Protein AF-A0A975IVU0-F1 (afdb_monomer)

Sequence (95 aa):
MVQPDRPGHAAREILAPRSALALGVACTPLATNAGQYWPTRGVLRKPGVIIFEYLEPIPPGLDRAAFMQALEQKPEVAGQALIAENASKIQQAQT

Solvent-accessible surface area (backbone atoms only — not comparable to full-atom values): 5860 Å² total; per-residue (Å²): 138,81,78,91,84,70,80,68,63,36,80,88,74,81,80,54,65,68,56,30,65,76,69,57,39,69,44,64,47,64,22,45,45,44,16,83,34,42,43,83,70,80,85,69,65,53,90,76,89,69,52,80,45,81,46,82,61,43,71,51,85,59,55,70,67,60,46,54,48,53,62,56,50,54,30,51,57,49,22,54,50,50,46,55,51,49,55,54,52,55,58,61,77,73,113

Organism: NCBI:txid2823693

Secondary structure (DSSP, 8-state):
---S-----S-----SHHHHHHHT--B--EEE-GGGTS-SSSS--------EEEPPPBPTT--HHHHHHHHHHHHHHHHHHHHHHHHHHHHHTT-

Foldseek 3Di:
DDDDDDPFDPDPPPVPQVVCQVVQHWAWAKAKLLCVQPGPDDDGGHDDDIDIDIHDIDHGDDDPVVSVVCNVPVRVVVNVVVVVVRVVVVVVVVD

pLDDT: mean 70.76, std 16.21, range [29.95, 85.75]

Structure (mmCIF, N/CA/C/O backbone):
data_AF-A0A975IVU0-F1
#
_entry.id   AF-A0A975IVU0-F1
#
loop_
_atom_site.group_PDB
_atom_site.id
_atom_site.type_symbol
_atom_site.label_atom_id
_atom_site.label_alt_id
_atom_site.label_comp_id
_atom_site.label_asym_id
_atom_site.label_entity_id
_atom_site.label_seq_id
_atom_site.pdbx_PDB_ins_code
_atom_site.Cartn_x
_atom_site.Cartn_y
_atom_site.Cartn_z
_atom_site.occupancy
_atom_site.B_iso_or_equiv
_atom_site.auth_seq_id
_atom_site.auth_comp_id
_atom_site.au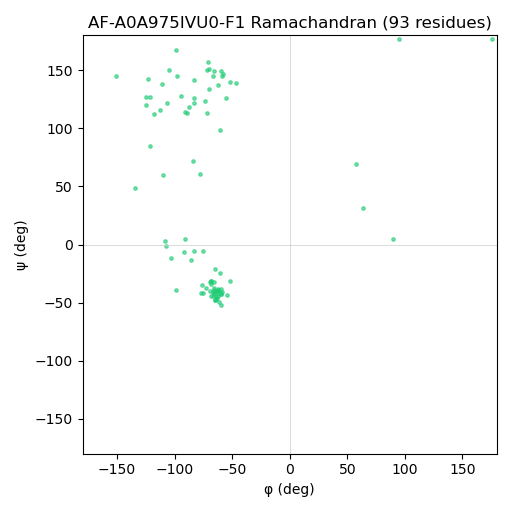th_asym_id
_atom_site.auth_atom_id
_atom_site.pdbx_PDB_model_num
ATOM 1 N N . MET A 1 1 ? -1.053 21.015 -0.120 1.00 29.95 1 MET A N 1
ATOM 2 C CA . MET A 1 1 ? 0.412 21.170 -0.010 1.00 29.95 1 MET A CA 1
ATOM 3 C C . MET A 1 1 ? 1.063 19.894 -0.534 1.00 29.95 1 MET A C 1
ATOM 5 O O . MET A 1 1 ? 1.115 18.901 0.177 1.00 29.95 1 MET A O 1
ATOM 9 N N . VAL A 1 2 ? 1.408 19.865 -1.824 1.00 31.44 2 VAL A N 1
ATOM 10 C CA . VAL A 1 2 ? 2.089 18.727 -2.466 1.00 31.44 2 VAL A CA 1
ATOM 11 C C . VAL A 1 2 ? 3.583 18.95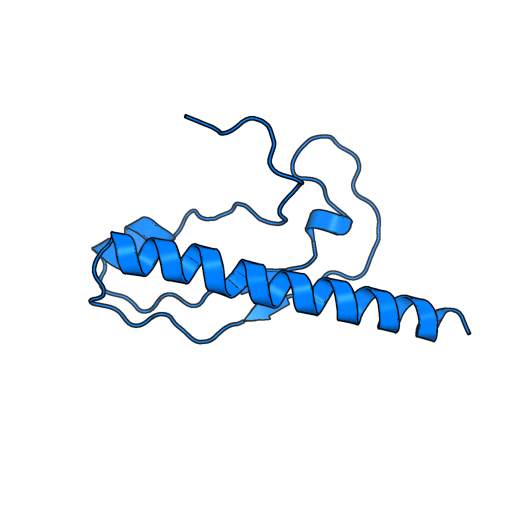0 -2.272 1.00 31.44 2 VAL A C 1
ATOM 13 O O . VAL A 1 2 ? 4.090 19.984 -2.694 1.00 31.44 2 VAL A O 1
ATOM 16 N N . GLN A 1 3 ? 4.261 18.038 -1.576 1.00 32.16 3 GLN A N 1
ATOM 17 C CA . GLN A 1 3 ? 5.699 18.171 -1.347 1.00 32.16 3 GLN A CA 1
ATOM 18 C C . GLN A 1 3 ? 6.475 17.953 -2.661 1.00 32.16 3 GLN A C 1
ATOM 20 O O . GLN A 1 3 ? 6.140 17.020 -3.397 1.00 32.16 3 GLN A O 1
ATOM 25 N N . PRO A 1 4 ? 7.458 18.814 -2.981 1.00 32.62 4 PRO A N 1
ATOM 26 C CA . PRO A 1 4 ? 8.026 18.911 -4.326 1.00 32.62 4 PRO A CA 1
ATOM 27 C C . PRO A 1 4 ? 9.122 17.887 -4.676 1.00 32.62 4 PRO A C 1
ATOM 29 O O . PRO A 1 4 ? 9.510 17.850 -5.837 1.00 32.62 4 PRO A O 1
ATOM 32 N N . ASP A 1 5 ? 9.583 17.041 -3.746 1.00 38.97 5 ASP A N 1
ATOM 33 C CA . ASP A 1 5 ? 10.794 16.217 -3.941 1.00 38.97 5 ASP A CA 1
ATOM 34 C C . ASP A 1 5 ? 10.641 14.742 -3.514 1.00 38.97 5 ASP A C 1
ATOM 36 O O . ASP A 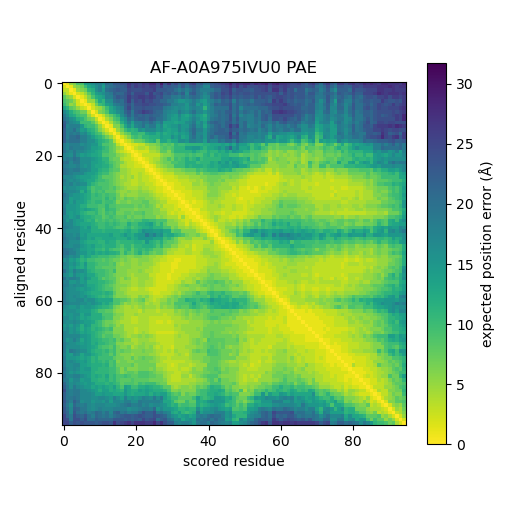1 5 ? 11.434 14.208 -2.745 1.00 38.97 5 ASP A O 1
ATOM 40 N N . ARG A 1 6 ? 9.573 14.059 -3.948 1.00 44.72 6 ARG A N 1
ATOM 41 C CA . ARG A 1 6 ? 9.398 12.625 -3.648 1.00 44.72 6 ARG A CA 1
ATOM 42 C C . ARG A 1 6 ? 9.648 11.779 -4.908 1.00 44.72 6 ARG A C 1
ATOM 44 O O . ARG A 1 6 ? 8.947 12.012 -5.899 1.00 44.72 6 ARG A O 1
ATOM 51 N N . PRO A 1 7 ? 10.605 10.825 -4.906 1.00 40.50 7 PRO A N 1
ATOM 52 C CA . PRO A 1 7 ? 10.853 9.946 -6.049 1.00 40.50 7 PRO A CA 1
ATOM 53 C C . PRO A 1 7 ? 9.597 9.132 -6.402 1.00 40.50 7 PRO A C 1
ATOM 55 O O . PRO A 1 7 ? 8.735 8.885 -5.561 1.00 40.50 7 PRO A O 1
ATOM 58 N N . GLY A 1 8 ? 9.444 8.808 -7.688 1.00 41.38 8 GLY A N 1
ATOM 59 C CA . GLY A 1 8 ? 8.187 8.353 -8.289 1.00 41.38 8 GLY A CA 1
ATOM 60 C C . GLY A 1 8 ? 7.615 7.066 -7.690 1.00 41.38 8 GLY A C 1
ATOM 61 O O . GLY A 1 8 ? 7.991 5.975 -8.104 1.00 41.38 8 GLY A O 1
ATOM 62 N N . HIS A 1 9 ? 6.642 7.195 -6.782 1.00 45.66 9 HIS A N 1
ATOM 63 C CA . HIS A 1 9 ? 5.834 6.064 -6.326 1.00 45.66 9 HIS A CA 1
ATOM 64 C C . HIS A 1 9 ? 4.831 5.648 -7.409 1.00 45.66 9 HIS A C 1
ATOM 66 O O . HIS A 1 9 ? 3.994 6.435 -7.873 1.00 45.66 9 HIS A O 1
ATOM 72 N N . ALA A 1 10 ? 4.923 4.375 -7.779 1.00 40.47 10 ALA A N 1
ATOM 73 C CA . ALA A 1 10 ? 3.901 3.619 -8.476 1.00 40.47 10 ALA A CA 1
ATOM 74 C C . ALA A 1 10 ? 2.520 3.824 -7.831 1.00 40.47 10 ALA A C 1
ATOM 76 O O . ALA A 1 10 ? 2.400 3.801 -6.612 1.00 40.47 10 ALA A O 1
ATOM 77 N N . ALA A 1 11 ? 1.483 3.973 -8.655 1.00 38.75 11 ALA A N 1
ATOM 78 C CA . ALA A 1 11 ? 0.082 3.784 -8.275 1.00 38.75 11 ALA A CA 1
ATOM 79 C C . ALA A 1 11 ? -0.449 4.647 -7.107 1.00 38.75 11 ALA A C 1
ATOM 81 O O . ALA A 1 11 ? -0.868 4.154 -6.062 1.00 38.75 11 ALA A O 1
ATOM 82 N N . ARG A 1 12 ? -0.582 5.960 -7.336 1.00 40.94 12 ARG A N 1
ATOM 83 C CA . ARG A 1 12 ? -1.556 6.780 -6.593 1.00 40.94 12 ARG A CA 1
ATOM 84 C C . ARG A 1 12 ? -2.934 6.687 -7.248 1.00 40.94 12 ARG A C 1
ATOM 86 O O . ARG A 1 12 ? -3.413 7.665 -7.803 1.00 40.94 12 ARG A O 1
ATOM 93 N N . GLU A 1 13 ? -3.593 5.545 -7.109 1.00 40.12 13 GLU A N 1
ATOM 94 C CA . GLU A 1 13 ? -5.060 5.518 -7.013 1.00 40.12 13 GLU A CA 1
ATOM 95 C C . GLU A 1 13 ? -5.448 5.137 -5.587 1.00 40.12 13 GLU A C 1
ATOM 97 O O . GLU A 1 13 ? -6.142 4.172 -5.294 1.00 40.12 13 GLU A O 1
ATOM 102 N N . ILE A 1 14 ? -4.999 5.974 -4.655 1.00 45.88 14 ILE A N 1
ATOM 103 C CA . ILE A 1 14 ? -5.527 6.026 -3.296 1.00 45.88 14 ILE A CA 1
ATOM 104 C C . ILE A 1 14 ? -6.865 6.795 -3.366 1.00 45.88 14 ILE A C 1
ATOM 106 O O . ILE A 1 14 ? -7.017 7.882 -2.811 1.00 45.88 14 ILE A O 1
ATOM 110 N N . LEU A 1 15 ? -7.830 6.278 -4.133 1.00 38.94 15 LEU A N 1
ATOM 111 C CA . LEU A 1 15 ? -9.182 6.846 -4.210 1.00 38.94 15 LEU A CA 1
ATOM 112 C C . LEU A 1 15 ? -10.089 6.299 -3.090 1.00 38.94 15 LEU A C 1
ATOM 114 O O . LEU A 1 15 ? -11.125 6.882 -2.794 1.00 38.94 15 LEU A O 1
ATOM 118 N N . ALA A 1 16 ? -9.670 5.237 -2.393 1.00 51.97 16 ALA A N 1
ATOM 119 C CA . ALA A 1 16 ? -10.507 4.503 -1.443 1.00 51.97 16 ALA A CA 1
ATOM 120 C C . ALA A 1 16 ? -10.231 4.658 0.080 1.00 51.97 16 ALA A C 1
ATOM 122 O O . ALA A 1 16 ? -10.979 4.051 0.851 1.00 51.97 16 ALA A O 1
ATOM 123 N N . PRO A 1 17 ? -9.236 5.413 0.609 1.00 60.75 17 PRO A N 1
ATOM 124 C CA . PRO A 1 17 ? -8.925 5.303 2.042 1.00 60.75 17 PRO A CA 1
ATOM 125 C C . PRO A 1 17 ? -9.932 6.028 2.936 1.00 60.75 17 PRO A C 1
ATOM 127 O O . PRO A 1 17 ? -10.232 5.582 4.039 1.00 60.75 17 PRO A O 1
ATOM 130 N N . ARG A 1 18 ? -10.471 7.162 2.468 1.00 60.28 18 ARG A N 1
ATOM 131 C CA . ARG A 1 18 ? -11.421 7.959 3.253 1.00 60.28 18 ARG A CA 1
ATOM 132 C C . ARG A 1 18 ? -12.775 7.274 3.338 1.00 60.28 18 ARG A C 1
AT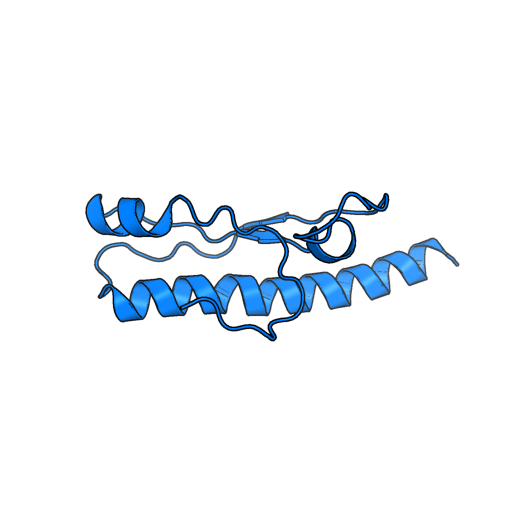OM 134 O O . ARG A 1 18 ? -13.405 7.337 4.386 1.00 60.28 18 ARG A O 1
ATOM 141 N N . SER A 1 19 ? -13.204 6.624 2.260 1.00 63.22 19 SER A N 1
ATOM 142 C CA . SER A 1 19 ? -14.456 5.873 2.230 1.00 63.22 19 SER A CA 1
ATOM 143 C C . SER A 1 19 ? -14.377 4.619 3.093 1.00 63.22 19 SER A C 1
ATOM 145 O O . SER A 1 19 ? -15.329 4.357 3.813 1.00 63.22 19 SER A O 1
ATOM 147 N N . ALA A 1 20 ? -13.255 3.890 3.101 1.00 66.94 20 ALA A N 1
ATOM 148 C CA . ALA A 1 20 ? -13.103 2.708 3.955 1.00 66.94 20 ALA A CA 1
ATOM 149 C C . ALA A 1 20 ? -13.250 3.047 5.449 1.00 66.94 20 ALA A C 1
ATOM 151 O O . ALA A 1 20 ? -13.979 2.368 6.171 1.00 66.94 20 ALA A O 1
ATOM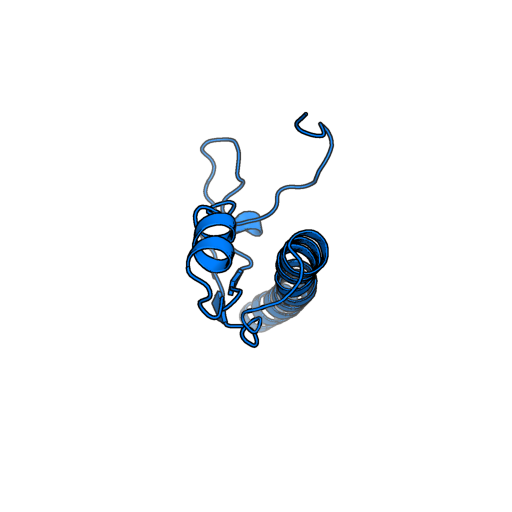 152 N N . LEU A 1 21 ? -12.641 4.157 5.884 1.00 69.06 21 LEU A N 1
ATOM 153 C CA . LEU A 1 21 ? -12.795 4.662 7.248 1.00 69.06 21 LEU A CA 1
ATOM 154 C C . LEU A 1 21 ? -14.231 5.131 7.540 1.00 69.06 21 LEU A C 1
ATOM 156 O O . LEU A 1 21 ? -14.764 4.830 8.601 1.00 69.06 21 LEU A O 1
ATOM 160 N N . ALA A 1 22 ? -14.867 5.845 6.605 1.00 72.50 22 ALA A N 1
ATOM 161 C CA . ALA A 1 22 ? -16.237 6.340 6.772 1.00 72.50 22 ALA A CA 1
ATOM 162 C C . ALA A 1 22 ? -17.293 5.221 6.784 1.00 72.50 22 ALA A C 1
ATOM 164 O O . ALA A 1 22 ? -18.320 5.353 7.441 1.00 72.50 22 ALA A O 1
ATOM 165 N N . LEU A 1 23 ? -17.043 4.131 6.057 1.00 78.31 23 LEU A N 1
ATOM 166 C CA . LEU A 1 23 ? -17.941 2.981 5.937 1.00 78.31 23 LEU A CA 1
ATOM 167 C C . LEU A 1 23 ? -17.651 1.891 6.981 1.00 78.31 23 LEU A C 1
ATOM 169 O O . LEU A 1 23 ? -18.406 0.927 7.064 1.00 78.31 23 LEU A O 1
ATOM 173 N N . GLY A 1 24 ? -16.575 2.024 7.765 1.00 76.69 24 GLY A N 1
ATOM 174 C CA . GLY A 1 24 ? -16.202 1.047 8.791 1.00 76.69 24 GLY A CA 1
ATOM 175 C C . GLY A 1 24 ? -15.843 -0.330 8.225 1.00 76.69 24 GLY A C 1
ATOM 176 O O . GLY A 1 24 ? -16.086 -1.341 8.878 1.00 76.69 24 GLY A O 1
ATOM 177 N N . VAL A 1 25 ? -15.283 -0.385 7.014 1.00 82.00 25 VAL A N 1
ATOM 178 C CA . VAL A 1 25 ? -14.925 -1.639 6.330 1.00 82.00 25 VAL A CA 1
ATOM 179 C C . VAL A 1 25 ? -13.418 -1.885 6.366 1.00 82.00 25 VAL A C 1
ATOM 181 O O . VAL A 1 25 ? -12.622 -0.945 6.374 1.00 82.00 25 VAL A O 1
ATOM 184 N N . ALA A 1 26 ? -13.017 -3.157 6.371 1.00 82.25 26 ALA A N 1
ATOM 185 C CA . ALA A 1 26 ? -11.609 -3.533 6.289 1.00 82.25 26 ALA A CA 1
ATOM 186 C C . ALA A 1 26 ? -10.996 -3.068 4.955 1.00 82.25 26 ALA A C 1
ATOM 188 O O . ALA A 1 26 ? -11.606 -3.212 3.893 1.00 82.25 26 ALA A O 1
ATOM 189 N N . CYS A 1 27 ? -9.781 -2.518 5.004 1.00 83.62 27 CYS A N 1
ATOM 190 C CA . CYS A 1 27 ? -9.072 -2.017 3.825 1.00 83.62 27 CYS A CA 1
ATOM 191 C C . CYS A 1 27 ? -7.843 -2.884 3.551 1.00 83.62 27 CYS A C 1
ATOM 193 O O . CYS A 1 27 ? -6.927 -2.922 4.367 1.00 83.62 27 CYS A O 1
ATOM 195 N N . THR A 1 28 ? -7.815 -3.569 2.408 1.00 84.44 28 THR A N 1
ATOM 196 C CA . THR A 1 28 ? -6.679 -4.416 2.008 1.00 84.44 28 THR A CA 1
ATOM 197 C C . THR A 1 28 ? -5.675 -3.577 1.217 1.00 84.44 28 THR A C 1
ATOM 199 O O . THR A 1 28 ? -6.024 -3.125 0.123 1.00 84.44 28 THR A O 1
ATOM 202 N N . PRO A 1 29 ? -4.458 -3.322 1.736 1.00 83.31 29 PRO A N 1
ATOM 203 C CA . PRO A 1 29 ? -3.444 -2.592 0.989 1.00 83.31 29 PRO A CA 1
ATOM 204 C C . PRO A 1 29 ? -2.885 -3.448 -0.157 1.00 83.31 29 PRO A C 1
ATOM 206 O O . PRO A 1 29 ? -2.802 -4.669 -0.049 1.00 83.31 29 PRO A O 1
ATOM 209 N N . LEU A 1 30 ? -2.457 -2.793 -1.236 1.00 84.12 30 LEU A N 1
ATOM 210 C CA . LEU A 1 30 ? -1.825 -3.423 -2.396 1.00 84.12 30 LEU A CA 1
ATOM 211 C C . LEU A 1 30 ? -0.472 -2.756 -2.653 1.00 84.12 30 LEU A C 1
ATOM 213 O O . LEU A 1 30 ? -0.412 -1.533 -2.791 1.00 84.12 30 LEU A O 1
ATOM 217 N N . ALA A 1 31 ? 0.593 -3.547 -2.738 1.00 84.31 31 ALA A N 1
ATOM 218 C CA . ALA A 1 31 ? 1.910 -3.092 -3.169 1.00 84.31 31 ALA A CA 1
ATOM 219 C C . ALA A 1 31 ? 2.135 -3.413 -4.654 1.00 84.31 31 ALA A C 1
ATOM 221 O O . ALA A 1 31 ? 1.664 -4.432 -5.166 1.00 84.31 31 ALA A O 1
ATOM 222 N N . THR A 1 32 ? 2.845 -2.532 -5.366 1.00 82.81 32 THR A N 1
ATOM 223 C CA . THR A 1 32 ? 3.195 -2.747 -6.776 1.00 82.81 32 THR A CA 1
ATOM 224 C C . THR A 1 32 ? 4.505 -2.066 -7.166 1.00 82.81 32 THR A C 1
ATOM 226 O O . THR A 1 32 ? 4.807 -0.959 -6.719 1.00 82.81 32 THR A O 1
ATOM 229 N N . ASN A 1 33 ? 5.269 -2.704 -8.056 1.00 83.19 33 ASN A N 1
ATOM 230 C CA . ASN A 1 33 ? 6.502 -2.165 -8.645 1.00 83.19 33 ASN A CA 1
ATOM 231 C C . ASN A 1 33 ? 6.258 -1.382 -9.957 1.00 83.19 33 ASN A C 1
ATOM 233 O O . ASN A 1 33 ? 7.220 -0.942 -10.591 1.00 83.19 33 ASN A O 1
ATOM 237 N N . ALA A 1 34 ? 4.999 -1.186 -10.380 1.00 81.12 34 ALA A N 1
ATOM 238 C CA . ALA A 1 34 ? 4.649 -0.604 -11.685 1.00 81.12 34 ALA A CA 1
ATOM 239 C C . ALA A 1 34 ? 5.339 0.741 -11.983 1.00 81.12 34 ALA A C 1
ATOM 241 O O . ALA A 1 34 ? 5.663 1.039 -13.128 1.00 81.12 34 ALA A O 1
ATOM 242 N N . GLY A 1 35 ? 5.613 1.539 -10.951 1.00 75.38 35 GLY A N 1
ATOM 243 C CA . GLY A 1 35 ? 6.241 2.860 -11.041 1.00 75.38 35 GLY A CA 1
ATOM 244 C C . GLY A 1 35 ? 7.677 2.840 -11.555 1.00 75.38 35 GLY A C 1
ATOM 245 O O . GLY A 1 35 ? 8.129 3.847 -12.093 1.00 75.38 35 GLY A O 1
ATOM 246 N N . GLN A 1 36 ? 8.373 1.698 -11.475 1.00 78.38 36 GLN A N 1
ATOM 247 C CA . GLN A 1 36 ? 9.683 1.531 -12.118 1.00 78.38 36 GLN A CA 1
ATOM 248 C C . GLN A 1 36 ? 9.592 1.572 -13.645 1.00 78.38 36 GLN A C 1
ATOM 250 O O . GLN A 1 36 ? 10.516 2.023 -14.323 1.00 78.38 36 GLN A O 1
ATOM 255 N N . TYR A 1 37 ? 8.474 1.096 -14.186 1.00 80.00 37 TYR A N 1
ATOM 256 C CA . TYR A 1 37 ? 8.247 0.995 -15.620 1.00 80.00 37 TYR A CA 1
ATOM 257 C C . TYR A 1 37 ? 7.420 2.168 -16.134 1.00 80.00 37 TYR A C 1
ATOM 259 O O . TYR A 1 37 ? 7.671 2.679 -17.231 1.00 80.00 37 TYR A O 1
ATOM 267 N N . TRP A 1 38 ? 6.426 2.582 -15.347 1.00 81.44 38 TRP A N 1
ATOM 268 C CA . TRP A 1 38 ? 5.404 3.563 -15.690 1.00 81.44 38 TRP A CA 1
ATOM 269 C C . TRP A 1 38 ? 5.451 4.727 -14.684 1.00 81.44 38 TRP A C 1
ATOM 271 O O . TRP A 1 38 ? 4.716 4.722 -13.692 1.00 81.44 38 TRP A O 1
ATOM 281 N N . PRO A 1 39 ? 6.324 5.726 -14.906 1.00 75.31 39 PRO A N 1
ATOM 282 C CA . PRO A 1 39 ? 6.415 6.900 -14.048 1.00 75.31 39 PRO A CA 1
ATOM 283 C C . PRO A 1 39 ? 5.084 7.659 -13.986 1.00 75.31 39 PRO A C 1
ATOM 285 O O . PRO A 1 39 ? 4.363 7.781 -14.974 1.00 75.31 39 PRO A O 1
ATOM 288 N N . THR A 1 40 ? 4.779 8.232 -12.818 1.00 70.25 40 THR A N 1
ATOM 289 C CA . THR A 1 40 ? 3.538 8.989 -12.564 1.00 70.25 40 THR A CA 1
ATOM 290 C C . THR A 1 40 ? 3.387 10.220 -13.466 1.00 70.25 40 THR A C 1
ATOM 292 O O . THR A 1 40 ? 2.279 10.709 -13.672 1.00 70.25 40 THR A O 1
ATOM 295 N N . ARG A 1 41 ? 4.502 10.766 -13.966 1.00 72.31 41 ARG A N 1
ATOM 296 C CA . ARG A 1 41 ? 4.539 11.933 -14.852 1.00 72.31 41 ARG A CA 1
ATOM 297 C C . ARG A 1 41 ? 5.261 11.582 -16.145 1.00 72.31 41 ARG A C 1
ATOM 299 O O . ARG A 1 41 ? 6.284 10.903 -16.124 1.00 72.31 41 ARG A O 1
ATOM 306 N N . GLY A 1 42 ? 4.760 12.130 -17.247 1.00 73.56 42 GLY A N 1
ATOM 307 C CA . GLY A 1 42 ? 5.290 11.891 -18.586 1.00 73.56 42 GLY A CA 1
ATOM 308 C C . GLY A 1 42 ? 4.557 10.771 -19.326 1.00 73.56 42 GLY A C 1
ATOM 309 O O . GLY A 1 42 ? 3.630 10.155 -18.807 1.00 73.56 42 GLY A O 1
ATOM 310 N N . VAL A 1 43 ? 4.959 10.550 -20.578 1.00 73.69 43 VAL A N 1
ATOM 311 C CA . VAL A 1 43 ? 4.300 9.607 -21.506 1.00 73.69 43 VAL A CA 1
ATOM 312 C C . VAL A 1 43 ? 5.096 8.303 -21.653 1.00 73.69 43 VAL A C 1
ATOM 314 O O . VAL A 1 43 ? 4.604 7.321 -22.202 1.00 73.69 43 VAL A O 1
ATOM 317 N N . LEU A 1 44 ? 6.333 8.266 -21.149 1.00 76.12 44 LEU A N 1
ATOM 318 C CA . LEU A 1 44 ? 7.2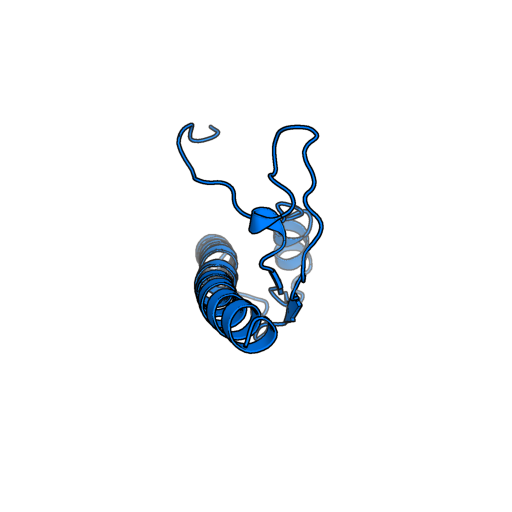15 7.117 -21.300 1.00 76.12 44 LEU A CA 1
ATOM 319 C C . LEU A 1 44 ? 6.724 5.956 -20.433 1.00 76.12 44 LEU A C 1
ATOM 321 O O . LEU A 1 44 ? 6.785 6.029 -19.212 1.00 76.12 44 LEU A O 1
ATOM 325 N N . ARG A 1 45 ? 6.281 4.872 -21.068 1.00 81.06 45 ARG A N 1
ATOM 326 C CA . ARG A 1 45 ? 5.941 3.607 -20.411 1.00 81.06 45 ARG A CA 1
ATOM 327 C C . ARG A 1 45 ? 6.863 2.538 -20.958 1.00 81.06 45 ARG A C 1
ATOM 329 O O . ARG A 1 45 ? 6.801 2.216 -22.142 1.00 81.06 45 ARG A O 1
ATOM 336 N N . LYS A 1 46 ? 7.753 2.028 -20.114 1.00 80.25 46 LYS A N 1
ATOM 337 C CA . LYS A 1 46 ? 8.666 0.953 -20.503 1.00 80.25 46 LYS A CA 1
ATOM 338 C C . LYS A 1 46 ? 7.952 -0.398 -20.363 1.00 80.25 46 LYS A C 1
ATOM 340 O O . LYS A 1 46 ? 7.180 -0.567 -19.417 1.00 80.25 46 LYS A O 1
ATOM 345 N N . PRO A 1 47 ? 8.173 -1.351 -21.280 1.00 80.25 47 PRO A N 1
ATOM 346 C CA . PRO A 1 47 ? 7.747 -2.728 -21.069 1.00 80.25 47 PRO A CA 1
ATOM 347 C C . PRO A 1 47 ? 8.543 -3.348 -19.912 1.00 80.25 47 PRO A C 1
ATOM 349 O O . PRO A 1 47 ? 9.720 -3.036 -19.721 1.00 80.25 47 PRO A O 1
ATOM 352 N N . GLY A 1 48 ? 7.895 -4.211 -19.134 1.00 81.81 48 GLY A N 1
ATOM 353 C CA . GLY A 1 48 ? 8.498 -4.856 -17.973 1.00 81.81 48 GLY A CA 1
ATOM 354 C C . GLY A 1 48 ? 7.509 -5.709 -17.191 1.00 81.81 48 GLY A C 1
ATOM 355 O O . GLY A 1 48 ? 6.326 -5.763 -17.529 1.00 81.81 48 GLY A O 1
ATOM 356 N N . VAL A 1 49 ? 8.004 -6.380 -16.152 1.00 83.19 49 VAL A N 1
ATOM 357 C CA . VAL A 1 49 ? 7.192 -7.256 -15.302 1.00 83.19 49 VAL A CA 1
ATOM 358 C C . VAL A 1 49 ? 6.629 -6.450 -14.141 1.00 83.19 49 VAL A C 1
ATOM 360 O O . VAL A 1 49 ? 7.364 -5.988 -13.267 1.00 83.19 49 VAL A O 1
ATOM 363 N N . ILE A 1 50 ? 5.308 -6.298 -14.135 1.00 83.00 50 ILE A N 1
ATOM 364 C CA . ILE A 1 50 ? 4.582 -5.660 -13.042 1.00 83.00 50 ILE A CA 1
ATOM 365 C C . ILE A 1 50 ? 4.100 -6.745 -12.082 1.00 83.00 50 ILE A C 1
ATOM 367 O O . ILE A 1 50 ? 3.452 -7.705 -12.492 1.00 83.00 50 ILE A O 1
ATOM 371 N N . ILE A 1 51 ? 4.416 -6.569 -10.808 1.00 81.94 51 ILE A N 1
ATOM 372 C CA . ILE A 1 51 ? 4.049 -7.455 -9.712 1.00 81.94 51 ILE A CA 1
ATOM 373 C C . ILE A 1 51 ? 3.025 -6.726 -8.843 1.00 81.94 51 ILE A C 1
ATOM 375 O O . ILE A 1 51 ? 3.153 -5.525 -8.577 1.00 81.94 51 ILE A O 1
ATOM 379 N N . PHE A 1 52 ? 2.005 -7.468 -8.424 1.00 83.88 52 PHE A N 1
ATOM 380 C CA . PHE A 1 52 ? 0.975 -7.024 -7.496 1.00 83.88 52 PHE A CA 1
ATOM 381 C C . PHE A 1 52 ? 0.983 -7.944 -6.283 1.00 83.88 52 PHE A C 1
ATOM 383 O O . PHE A 1 52 ? 0.876 -9.161 -6.435 1.00 83.88 52 PHE A O 1
ATOM 390 N N . GLU A 1 53 ? 1.086 -7.360 -5.095 1.00 81.12 53 GLU A N 1
ATOM 391 C CA . GLU A 1 53 ? 1.061 -8.090 -3.831 1.00 81.12 53 GLU A CA 1
ATOM 392 C C . GLU A 1 53 ? -0.034 -7.532 -2.923 1.00 81.12 53 GLU A C 1
ATOM 394 O O . GLU A 1 53 ? -0.031 -6.350 -2.566 1.00 81.12 53 GLU A O 1
ATOM 399 N N . TYR A 1 54 ? -0.984 -8.391 -2.559 1.00 84.62 54 TYR A N 1
ATOM 400 C CA . TYR A 1 54 ? -2.028 -8.065 -1.595 1.00 84.62 54 TYR A CA 1
ATOM 401 C C . TYR A 1 54 ? -1.491 -8.261 -0.181 1.00 84.62 54 TYR A C 1
ATOM 403 O O . TYR A 1 54 ? -1.000 -9.336 0.157 1.00 84.62 54 TYR A O 1
ATOM 411 N N . LEU A 1 55 ? -1.597 -7.220 0.640 1.00 84.38 55 LEU A N 1
ATOM 412 C CA . LEU A 1 55 ? -1.088 -7.210 2.007 1.00 84.38 55 LEU A CA 1
ATOM 413 C C . LEU A 1 55 ? -2.193 -7.483 3.024 1.00 84.38 55 LEU A C 1
ATOM 415 O O . LEU A 1 55 ? -3.381 -7.384 2.721 1.00 84.38 55 LEU A O 1
ATOM 419 N N . GLU A 1 56 ? -1.785 -7.756 4.264 1.00 85.75 56 GLU A N 1
ATOM 420 C CA . GLU A 1 56 ? -2.710 -8.001 5.370 1.00 85.75 56 GLU A CA 1
ATOM 421 C C . GLU A 1 56 ? -3.700 -6.832 5.541 1.00 85.75 56 GLU A C 1
ATOM 423 O O . GLU A 1 56 ? -3.252 -5.678 5.719 1.00 85.75 56 GLU A O 1
ATOM 428 N N . PRO A 1 57 ? -5.021 -7.111 5.539 1.00 85.38 57 PRO A N 1
ATOM 429 C CA . PRO A 1 57 ? -6.050 -6.104 5.722 1.00 85.38 57 PRO A CA 1
ATOM 430 C C . PRO A 1 57 ? -5.824 -5.239 6.962 1.00 85.38 57 PRO A C 1
ATOM 432 O O . PRO A 1 57 ? -5.410 -5.689 8.029 1.00 85.38 57 PRO A O 1
ATOM 435 N N . ILE A 1 58 ? -6.093 -3.947 6.821 1.00 84.75 58 ILE A N 1
ATOM 436 C CA . ILE A 1 58 ? -6.141 -3.015 7.939 1.00 84.75 58 ILE A CA 1
ATOM 437 C C . ILE A 1 58 ? -7.537 -3.135 8.564 1.00 84.75 58 ILE A C 1
ATOM 439 O O . ILE A 1 58 ? -8.531 -2.927 7.852 1.00 84.75 58 ILE A O 1
ATOM 443 N N . PRO A 1 59 ? -7.634 -3.482 9.862 1.00 82.94 59 PRO A N 1
ATOM 444 C CA . PRO A 1 59 ? -8.916 -3.682 10.516 1.00 82.94 59 PRO A CA 1
ATOM 445 C C . PRO A 1 59 ? -9.710 -2.368 10.609 1.00 82.94 59 PRO A C 1
ATOM 447 O O . PRO A 1 59 ? -9.117 -1.288 10.720 1.00 82.94 59 PRO A O 1
ATOM 450 N N . PRO A 1 60 ? -11.051 -2.437 10.578 1.00 81.62 60 PRO A N 1
ATOM 451 C CA . PRO A 1 60 ? -11.899 -1.271 10.784 1.00 81.62 60 PRO A CA 1
ATOM 452 C C . PRO A 1 60 ? -11.858 -0.803 12.249 1.00 81.62 60 PRO A C 1
ATOM 454 O O . PRO A 1 60 ? -11.557 -1.577 13.154 1.00 81.62 60 PRO A O 1
ATOM 457 N N . GLY A 1 61 ? -12.184 0.470 12.489 1.00 81.56 61 GLY A N 1
ATOM 458 C CA . GLY A 1 61 ? -12.266 1.040 13.844 1.00 81.56 61 GLY A CA 1
ATOM 459 C C . GLY A 1 61 ? -10.968 1.649 14.388 1.00 81.56 61 GLY A C 1
ATOM 460 O O . GLY A 1 61 ? -10.939 2.090 15.533 1.00 81.56 61 GLY A O 1
ATOM 461 N N . LEU A 1 62 ? -9.904 1.710 13.582 1.00 80.88 62 LEU A N 1
ATOM 462 C CA . LEU A 1 62 ? -8.698 2.477 13.903 1.00 80.88 62 LEU A CA 1
ATOM 463 C C . LEU A 1 62 ? -8.964 3.987 13.846 1.00 80.88 62 LEU A C 1
ATOM 465 O O . LEU A 1 62 ? -9.772 4.459 13.043 1.00 80.88 62 LEU A O 1
ATOM 469 N N . ASP A 1 63 ? -8.222 4.752 14.651 1.00 85.00 63 ASP A N 1
ATOM 470 C CA . ASP A 1 63 ? -8.189 6.207 14.509 1.00 85.00 63 ASP A CA 1
ATOM 471 C C . ASP A 1 63 ? -7.723 6.605 13.100 1.00 85.00 63 ASP A C 1
ATOM 473 O O . ASP A 1 63 ? -6.873 5.951 12.488 1.00 85.00 63 ASP A O 1
ATOM 477 N N . ARG A 1 64 ? -8.255 7.718 12.590 1.00 81.31 64 ARG A N 1
ATOM 478 C CA . ARG A 1 64 ? -7.969 8.208 11.240 1.00 81.31 64 ARG A CA 1
ATOM 479 C C . ARG A 1 64 ? -6.475 8.380 10.987 1.00 81.31 64 ARG A C 1
ATOM 481 O O . ARG A 1 64 ? -6.013 8.054 9.893 1.00 81.31 64 ARG A O 1
ATOM 488 N N . ALA A 1 65 ? -5.734 8.949 11.938 1.00 83.12 65 ALA A N 1
ATOM 489 C CA . ALA A 1 65 ? -4.309 9.199 11.752 1.00 83.12 65 ALA A CA 1
ATOM 490 C C . ALA A 1 65 ? -3.532 7.878 11.705 1.00 83.12 65 ALA A C 1
ATOM 492 O O . ALA A 1 65 ? -2.737 7.672 10.788 1.00 83.12 65 ALA A O 1
ATOM 493 N N . ALA A 1 66 ? -3.845 6.959 12.622 1.00 83.62 66 ALA A N 1
ATOM 494 C CA . ALA A 1 66 ? -3.247 5.626 12.668 1.00 83.62 66 ALA A CA 1
ATOM 495 C C . ALA A 1 66 ? -3.551 4.807 11.400 1.00 83.62 66 ALA A C 1
ATOM 497 O O . ALA A 1 66 ? -2.656 4.174 10.841 1.00 83.62 66 ALA A O 1
ATOM 498 N N . PHE A 1 67 ? -4.788 4.869 10.898 1.00 83.69 67 PHE A N 1
ATOM 499 C CA . PHE A 1 67 ? -5.195 4.208 9.659 1.00 83.69 67 PHE A CA 1
ATOM 500 C C . PHE A 1 67 ? -4.411 4.732 8.452 1.00 83.69 67 PHE A C 1
ATOM 502 O O . PHE A 1 67 ? -3.850 3.947 7.690 1.00 83.69 67 PHE A O 1
ATOM 509 N N . MET A 1 68 ? -4.336 6.058 8.292 1.00 82.19 68 MET A N 1
ATOM 510 C CA . MET A 1 68 ? -3.605 6.670 7.179 1.00 82.19 68 MET A CA 1
ATOM 511 C C . MET A 1 68 ? -2.112 6.342 7.236 1.00 82.19 68 MET A C 1
ATOM 513 O O . MET A 1 68 ? -1.520 6.044 6.204 1.00 82.19 68 MET A O 1
ATOM 517 N N . GLN A 1 69 ? -1.516 6.337 8.430 1.00 84.00 69 GLN A N 1
ATOM 518 C CA . GLN A 1 69 ? -0.114 5.971 8.604 1.00 84.00 69 GLN A CA 1
ATOM 519 C C . GLN A 1 69 ? 0.142 4.503 8.241 1.00 84.00 69 GLN A C 1
ATOM 521 O O . GLN A 1 69 ? 1.064 4.215 7.481 1.00 84.00 69 GLN A O 1
ATOM 526 N N . ALA A 1 70 ? -0.682 3.575 8.735 1.00 81.56 70 ALA A N 1
ATOM 527 C CA . ALA A 1 70 ? -0.550 2.154 8.418 1.00 81.56 70 ALA A CA 1
ATOM 528 C C . ALA A 1 70 ? -0.745 1.879 6.918 1.00 81.56 70 ALA A C 1
ATOM 530 O O . ALA A 1 70 ? -0.033 1.057 6.337 1.00 81.56 70 ALA A O 1
ATOM 531 N N . LEU A 1 71 ? -1.685 2.589 6.289 1.00 81.75 71 LEU A N 1
ATOM 532 C CA . LEU A 1 71 ? -1.955 2.484 4.860 1.00 81.75 71 LEU A CA 1
ATOM 533 C C . LEU A 1 71 ? -0.811 3.029 4.000 1.00 81.75 71 LEU A C 1
ATOM 535 O O . LEU A 1 71 ? -0.577 2.502 2.921 1.00 81.75 71 LEU A O 1
ATOM 539 N N . GLU A 1 72 ? -0.104 4.065 4.450 1.00 79.19 72 GLU A N 1
ATOM 540 C CA . GLU A 1 72 ? 1.069 4.581 3.737 1.00 79.19 72 GLU A CA 1
ATOM 541 C C . GLU A 1 72 ? 2.299 3.688 3.946 1.00 79.19 72 GLU A C 1
ATOM 543 O O . GLU A 1 72 ? 3.025 3.411 2.996 1.00 79.19 72 GLU A O 1
ATOM 548 N N . GLN A 1 73 ? 2.528 3.197 5.166 1.00 82.19 73 GLN A N 1
ATOM 549 C CA . GLN A 1 73 ? 3.743 2.449 5.501 1.00 82.19 73 GLN A CA 1
ATOM 550 C C . GLN A 1 73 ? 3.753 1.014 4.959 1.00 82.19 73 GLN A C 1
ATOM 552 O O . GLN A 1 73 ? 4.785 0.566 4.462 1.00 82.19 73 GLN A O 1
ATOM 557 N N . LYS A 1 74 ? 2.630 0.280 5.038 1.00 80.81 74 LYS A N 1
ATOM 558 C CA . LYS A 1 74 ? 2.583 -1.137 4.627 1.00 80.81 74 LYS A CA 1
ATOM 559 C C . LYS A 1 74 ? 2.956 -1.341 3.143 1.00 80.81 74 LYS A C 1
ATOM 561 O O . LYS A 1 74 ? 3.849 -2.146 2.879 1.00 80.81 74 LYS A O 1
ATOM 566 N N . PRO A 1 75 ? 2.338 -0.631 2.174 1.00 78.94 75 PRO A N 1
ATOM 567 C CA . PRO A 1 75 ? 2.654 -0.803 0.757 1.00 78.94 75 PRO A CA 1
ATOM 568 C C . PRO A 1 75 ? 4.050 -0.315 0.386 1.00 78.94 75 PRO A C 1
ATOM 570 O O . PRO A 1 75 ? 4.657 -0.881 -0.515 1.00 78.94 75 PRO A O 1
ATOM 573 N N . GLU A 1 76 ? 4.562 0.712 1.069 1.00 77.69 76 GLU A N 1
ATOM 574 C CA . GLU A 1 76 ? 5.894 1.259 0.804 1.00 77.69 76 GLU A CA 1
ATOM 575 C C . GLU A 1 76 ? 6.987 0.233 1.124 1.00 77.69 76 GLU A C 1
ATOM 577 O O . GLU A 1 76 ? 7.847 -0.054 0.292 1.00 77.69 76 GLU A O 1
ATOM 582 N N . VAL A 1 77 ? 6.903 -0.395 2.301 1.00 79.56 77 VAL A N 1
ATOM 583 C CA . VAL A 1 77 ? 7.862 -1.424 2.726 1.00 79.56 77 VAL A CA 1
ATOM 584 C C . VAL A 1 77 ? 7.805 -2.647 1.808 1.00 79.56 77 VAL A C 1
ATOM 586 O O . VAL A 1 77 ? 8.846 -3.119 1.348 1.00 79.56 77 VAL A O 1
ATOM 589 N N . ALA A 1 78 ? 6.602 -3.139 1.499 1.00 79.44 78 ALA A N 1
ATOM 590 C CA . ALA A 1 78 ? 6.431 -4.282 0.602 1.00 79.44 78 ALA A CA 1
ATOM 591 C C . ALA A 1 78 ? 6.882 -3.963 -0.834 1.00 79.44 78 ALA A C 1
ATOM 593 O O . ALA A 1 78 ? 7.588 -4.748 -1.459 1.00 79.44 78 ALA A O 1
ATOM 594 N N . GLY A 1 79 ? 6.570 -2.767 -1.343 1.00 78.75 79 GLY A N 1
ATOM 595 C CA . GLY A 1 79 ? 7.012 -2.310 -2.660 1.00 78.75 79 GLY A CA 1
ATOM 596 C C . GLY A 1 79 ? 8.535 -2.276 -2.794 1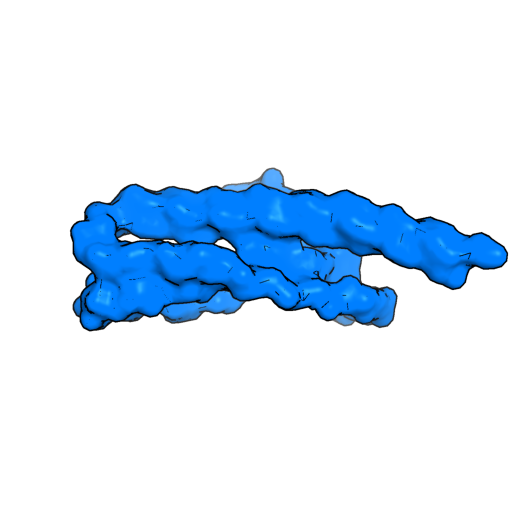.00 78.75 79 GLY A C 1
ATOM 597 O O . GLY A 1 79 ? 9.070 -2.707 -3.817 1.00 78.75 79 GLY A O 1
ATOM 598 N N . GLN A 1 80 ? 9.248 -1.835 -1.753 1.00 79.75 80 GLN A N 1
ATOM 599 C CA . GLN A 1 80 ? 10.714 -1.849 -1.725 1.00 79.75 80 GLN A CA 1
ATOM 600 C C . GLN A 1 80 ? 11.277 -3.279 -1.829 1.00 79.75 80 GLN A C 1
ATOM 602 O O . GLN A 1 80 ? 12.254 -3.506 -2.548 1.00 79.75 80 GLN A O 1
ATOM 607 N N . ALA A 1 81 ? 10.645 -4.245 -1.154 1.00 79.62 81 ALA A N 1
ATOM 608 C CA . ALA A 1 81 ? 11.020 -5.656 -1.225 1.00 79.62 81 ALA A CA 1
ATOM 609 C C . ALA A 1 81 ? 10.767 -6.244 -2.625 1.00 79.62 81 ALA A C 1
ATOM 611 O O . ALA A 1 81 ? 11.661 -6.871 -3.195 1.00 79.62 81 ALA A O 1
ATOM 612 N N . LEU A 1 82 ? 9.608 -5.949 -3.227 1.00 79.50 82 LEU A N 1
ATOM 613 C CA . LEU A 1 82 ? 9.265 -6.373 -4.591 1.00 79.50 82 LEU A CA 1
ATOM 614 C C . LEU A 1 82 ? 10.250 -5.840 -5.635 1.00 79.50 82 LEU A C 1
ATOM 616 O O . LEU A 1 82 ? 10.594 -6.532 -6.591 1.00 79.50 82 LEU A O 1
ATOM 620 N N . ILE A 1 83 ? 10.715 -4.603 -5.464 1.00 77.56 83 ILE A N 1
ATOM 621 C CA . ILE A 1 83 ? 11.725 -3.992 -6.332 1.00 77.56 83 ILE A CA 1
ATOM 622 C C . ILE A 1 83 ? 13.050 -4.760 -6.261 1.00 77.56 83 ILE A C 1
ATOM 624 O O . ILE A 1 83 ? 13.643 -5.048 -7.304 1.00 77.56 83 ILE A O 1
ATOM 628 N N . ALA A 1 84 ? 13.505 -5.093 -5.051 1.00 76.06 84 ALA A N 1
ATOM 629 C CA . ALA A 1 84 ? 14.735 -5.854 -4.848 1.00 76.06 84 ALA A CA 1
ATOM 630 C C . ALA A 1 84 ? 14.624 -7.268 -5.442 1.00 76.06 84 ALA A C 1
ATOM 632 O O . ALA A 1 84 ? 15.514 -7.703 -6.171 1.00 76.06 84 ALA A O 1
ATOM 633 N N . GLU A 1 85 ? 13.499 -7.948 -5.210 1.00 75.00 85 GLU A N 1
ATOM 634 C CA . GLU A 1 85 ? 13.224 -9.275 -5.766 1.00 75.00 85 GLU A CA 1
ATOM 635 C C . GLU A 1 85 ? 13.181 -9.260 -7.301 1.00 75.00 85 GLU A C 1
ATOM 637 O O . GLU A 1 85 ? 13.774 -10.116 -7.962 1.00 75.00 85 GLU A O 1
ATOM 642 N N . ASN A 1 86 ? 12.514 -8.265 -7.886 1.00 77.94 86 ASN A N 1
ATOM 643 C CA . ASN A 1 86 ? 12.425 -8.110 -9.333 1.00 77.94 86 ASN A CA 1
ATOM 644 C C . ASN A 1 86 ? 13.808 -7.893 -9.971 1.00 77.94 86 ASN A C 1
ATOM 646 O O . ASN A 1 86 ? 14.100 -8.476 -11.013 1.00 77.94 86 ASN A O 1
ATOM 650 N N . ALA A 1 87 ? 14.689 -7.117 -9.330 1.00 68.81 87 ALA A N 1
ATOM 651 C CA . ALA A 1 87 ? 16.063 -6.936 -9.802 1.00 68.81 87 ALA A CA 1
ATOM 652 C C . ALA A 1 87 ? 16.829 -8.270 -9.869 1.00 68.81 87 ALA A C 1
ATOM 654 O O . ALA A 1 87 ? 17.495 -8.546 -10.870 1.00 68.81 87 ALA A O 1
ATOM 655 N N . SER A 1 88 ? 16.674 -9.130 -8.857 1.00 69.06 88 SER A N 1
ATOM 656 C CA . SER A 1 88 ? 17.276 -10.469 -8.846 1.00 69.06 88 SER A CA 1
ATOM 657 C C . SER A 1 88 ? 16.678 -11.394 -9.912 1.00 69.06 88 SER A C 1
ATOM 659 O O . SER A 1 88 ? 17.418 -12.108 -10.587 1.00 69.06 88 SER A O 1
ATOM 661 N N . LYS A 1 89 ? 15.356 -11.355 -10.121 1.00 65.75 89 LYS A N 1
ATOM 662 C CA . LYS A 1 89 ? 14.672 -12.165 -11.147 1.00 65.75 89 LYS A CA 1
ATOM 663 C C . LYS A 1 89 ? 15.067 -11.772 -12.573 1.00 65.75 89 LYS A C 1
ATOM 665 O O . LYS A 1 89 ? 15.263 -12.646 -13.413 1.00 65.75 89 LYS A O 1
ATOM 670 N N . ILE A 1 90 ? 15.230 -10.475 -12.847 1.00 63.53 90 ILE A N 1
ATOM 671 C CA . ILE A 1 90 ? 15.683 -9.985 -14.159 1.00 63.53 90 ILE A CA 1
ATOM 672 C C . ILE A 1 90 ? 17.113 -10.456 -14.458 1.00 63.53 90 ILE A C 1
ATOM 67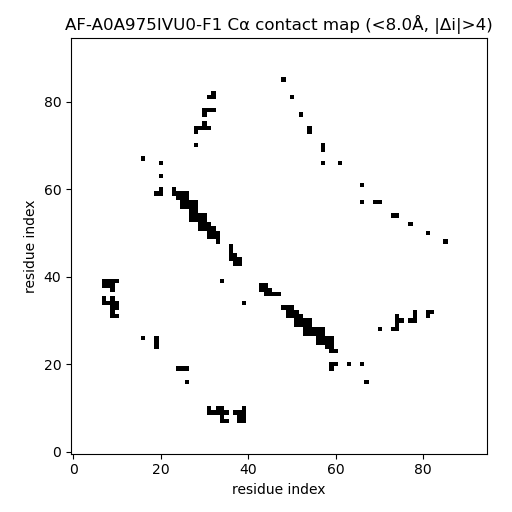4 O O . ILE A 1 90 ? 17.384 -10.862 -15.584 1.00 63.53 90 ILE A O 1
ATOM 678 N N . GLN A 1 91 ? 18.012 -10.454 -13.468 1.00 59.31 91 GLN 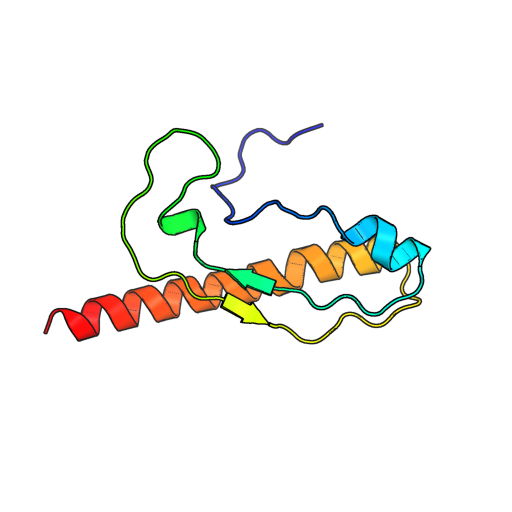A N 1
ATOM 679 C CA . GLN A 1 91 ? 19.388 -10.946 -13.641 1.00 59.31 91 GLN A CA 1
ATOM 680 C C . GLN A 1 91 ? 19.445 -12.454 -13.920 1.00 59.31 91 GLN A C 1
ATOM 682 O O . GLN A 1 91 ? 20.235 -12.897 -14.750 1.00 59.31 91 GLN A O 1
ATOM 687 N N . GLN A 1 92 ? 18.580 -13.239 -13.275 1.00 58.59 92 GLN A N 1
ATOM 688 C CA . GLN A 1 92 ? 18.492 -14.686 -13.497 1.00 58.59 92 GLN A CA 1
ATOM 689 C C . GLN A 1 92 ? 17.936 -15.041 -14.881 1.00 58.59 92 GLN A C 1
ATOM 691 O O . GLN A 1 92 ? 18.352 -16.033 -15.462 1.00 58.59 92 GLN A O 1
ATOM 696 N N . ALA A 1 93 ? 17.035 -14.225 -15.436 1.00 57.66 93 ALA A N 1
ATOM 697 C CA . ALA A 1 93 ? 16.483 -14.432 -16.776 1.00 57.66 93 ALA A CA 1
ATOM 698 C C . ALA A 1 93 ? 17.453 -14.057 -17.919 1.00 57.66 93 ALA A C 1
ATOM 700 O O . ALA A 1 93 ? 17.123 -14.249 -19.087 1.00 57.66 93 ALA A O 1
ATOM 701 N N . GLN A 1 94 ? 18.618 -13.484 -17.596 1.00 50.09 94 GLN A N 1
ATOM 702 C CA . GLN A 1 94 ? 19.640 -13.036 -18.552 1.00 50.09 94 GLN A CA 1
ATOM 703 C C . GLN A 1 94 ? 20.899 -13.924 -18.570 1.00 50.09 94 GLN A C 1
ATOM 705 O O . GLN A 1 94 ? 21.845 -13.600 -19.287 1.00 50.09 94 GLN A O 1
ATOM 710 N N . THR A 1 95 ? 20.917 -15.013 -17.792 1.00 43.12 95 THR A N 1
ATOM 711 C CA . THR A 1 95 ? 21.978 -16.039 -17.788 1.00 43.12 95 THR A CA 1
ATOM 712 C C . THR A 1 95 ? 21.495 -17.284 -18.518 1.00 43.12 95 THR A C 1
ATOM 714 O O . THR A 1 95 ? 22.296 -17.852 -19.290 1.00 43.12 95 THR A O 1
#

Radius of gyration: 15.38 Å; Cα contacts (8 Å, |Δi|>4): 102; chains: 1; bounding box: 40×37×36 Å

Mean predicted aligned error: 10.02 Å